Protein AF-A0A2N2D0A9-F1 (afdb_monomer)

Nearest PDB structures (foldseek):
  2ccl-assembly2_D  TM=9.523E-01  e=4.581E-03  Acetivibrio thermocellus
  2vn6-assembly1_B  TM=8.869E-01  e=3.554E-03  Ruminiclostridium cellulolyticum
  2mte-assembly1_A  TM=8.988E-01  e=7.141E-03  Acetivibrio thermocellus
  6kge-assembly1_D  TM=8.788E-01  e=3.960E-02  Clostridium acetobutylicum ATCC 824
  8x39-assembly1_B  TM=7.652E-01  e=1.529E-02  Acetivibrio thermocellus DSM 1313

Sequence (84 aa):
MKNIIILAFVLLLFCIIVCVDIPKPVKGDVNCDRRVTITDLVILHRHVELGDKMKCPGNADMNRDGVIDVLDLVKLQRHLAGLE

Foldseek 3Di:
DVVVVVVVVVVVVVVVVVPPDDDDDDALCQAPPPDRDVVSLVQLVCCQPPVDDTPHVVNQCLPPPPDRYVVSSVSSVCVNVVND

Solvent-accessible surface area (backbone atoms only — not comparable to full-atom values): 5029 Å² total; per-residue (Å²): 110,71,68,59,54,51,50,53,50,52,52,51,52,52,51,57,63,71,65,60,80,75,79,77,87,49,78,43,18,24,67,67,80,87,54,74,50,70,67,28,52,54,53,49,49,41,25,63,76,71,65,49,87,60,78,26,61,92,17,43,47,59,78,72,81,84,58,78,48,70,67,20,52,52,47,48,52,35,36,78,69,71,75,96

pLDDT: mean 90.9, std 10.95, range [63.16, 98.69]

Secondary structure (DSSP, 8-state):
-HHHHHHHHHHHHHHHHHT--PPPPPTT-SSSSS---HHHHHHHHHHHHH-PPPS-GGG--SSSSS--SHHHHHHHHHHHTT--

Structure (mmCIF, N/CA/C/O backbone):
data_AF-A0A2N2D0A9-F1
#
_entry.id   AF-A0A2N2D0A9-F1
#
loop_
_atom_site.group_PDB
_atom_site.id
_atom_site.type_symbol
_atom_site.label_atom_id
_atom_site.label_alt_id
_atom_site.label_comp_id
_atom_site.label_asym_id
_atom_site.label_entity_id
_atom_site.label_seq_id
_atom_site.pdbx_PDB_ins_code
_atom_site.Cartn_x
_atom_site.Cartn_y
_atom_site.Cartn_z
_atom_site.occupancy
_atom_site.B_iso_or_equiv
_atom_site.auth_seq_id
_atom_site.auth_comp_id
_atom_site.auth_asym_id
_atom_site.auth_atom_id
_atom_site.pdbx_PDB_model_num
ATOM 1 N N . MET A 1 1 ? 41.948 7.460 -27.743 1.00 64.25 1 MET A N 1
ATOM 2 C CA . MET A 1 1 ? 41.046 6.285 -27.850 1.00 64.25 1 MET A CA 1
ATOM 3 C C . MET A 1 1 ? 40.328 5.960 -26.539 1.00 64.25 1 MET A C 1
ATOM 5 O O . MET A 1 1 ? 39.111 5.873 -26.572 1.00 64.25 1 MET A O 1
ATOM 9 N N . LYS A 1 2 ? 41.012 5.866 -25.384 1.00 75.50 2 LYS A N 1
ATOM 10 C CA . LYS A 1 2 ? 40.371 5.604 -24.072 1.00 75.50 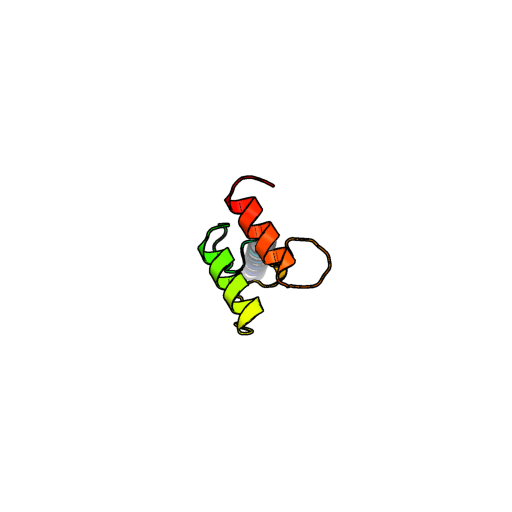2 LYS A CA 1
ATOM 11 C C . LYS A 1 2 ? 39.216 6.565 -23.726 1.00 75.50 2 LYS A C 1
ATOM 13 O O . LYS A 1 2 ? 38.157 6.108 -23.323 1.00 75.50 2 LYS A O 1
ATOM 18 N N . ASN A 1 3 ? 39.378 7.866 -23.969 1.00 75.94 3 ASN A N 1
ATOM 19 C CA . ASN A 1 3 ? 38.370 8.878 -23.608 1.00 75.94 3 ASN A CA 1
ATOM 20 C C . ASN A 1 3 ? 37.073 8.772 -24.435 1.00 75.94 3 ASN A C 1
ATOM 22 O O . ASN A 1 3 ? 35.998 9.060 -23.923 1.00 75.94 3 ASN A O 1
ATOM 26 N N . ILE A 1 4 ? 37.164 8.315 -25.689 1.00 81.56 4 ILE A N 1
ATOM 27 C CA . ILE A 1 4 ? 36.003 8.106 -26.572 1.00 81.56 4 ILE A CA 1
ATOM 28 C C . ILE A 1 4 ? 35.210 6.872 -26.122 1.00 81.56 4 ILE A C 1
ATOM 30 O O . ILE A 1 4 ? 33.985 6.904 -26.092 1.00 81.56 4 ILE A O 1
ATOM 34 N N . ILE A 1 5 ? 35.908 5.808 -25.711 1.00 82.56 5 ILE A N 1
ATOM 35 C CA . ILE A 1 5 ? 35.287 4.582 -25.188 1.00 82.56 5 ILE A CA 1
ATOM 36 C C . ILE A 1 5 ? 34.565 4.868 -23.865 1.00 82.56 5 ILE A C 1
ATOM 38 O O . ILE A 1 5 ? 33.436 4.426 -23.676 1.00 82.56 5 ILE A O 1
ATOM 42 N N . ILE A 1 6 ? 35.184 5.652 -22.976 1.00 84.38 6 ILE A N 1
ATOM 43 C CA . ILE A 1 6 ? 34.568 6.063 -21.706 1.00 84.38 6 ILE A CA 1
ATOM 44 C C . ILE A 1 6 ? 33.305 6.893 -21.968 1.00 84.38 6 ILE A C 1
ATOM 46 O O . ILE A 1 6 ? 32.267 6.614 -21.375 1.00 84.38 6 ILE A O 1
ATOM 50 N N . LEU A 1 7 ? 33.355 7.859 -22.890 1.00 83.38 7 LEU A N 1
ATOM 51 C CA . LEU A 1 7 ? 32.193 8.680 -23.238 1.00 83.38 7 LEU A CA 1
ATOM 52 C C . LEU A 1 7 ? 31.047 7.845 -23.835 1.00 83.38 7 LEU A C 1
ATOM 54 O O . LEU A 1 7 ? 29.896 8.026 -23.446 1.00 83.38 7 LEU A O 1
ATOM 58 N N . ALA A 1 8 ? 31.356 6.896 -24.723 1.00 83.31 8 ALA A N 1
ATOM 59 C CA . ALA A 1 8 ? 30.363 5.982 -25.286 1.00 83.31 8 ALA A CA 1
ATOM 60 C C . ALA A 1 8 ? 29.715 5.097 -24.206 1.00 83.31 8 ALA A C 1
ATOM 62 O O . ALA A 1 8 ? 28.503 4.902 -24.219 1.00 83.31 8 ALA A O 1
ATOM 63 N N . PHE A 1 9 ? 30.498 4.612 -23.239 1.00 84.94 9 PHE A N 1
ATOM 64 C CA . PHE A 1 9 ? 29.994 3.801 -22.130 1.00 84.94 9 PHE A CA 1
ATOM 65 C C . PHE A 1 9 ? 29.108 4.607 -21.166 1.00 84.94 9 PHE A C 1
ATOM 67 O O . PHE A 1 9 ? 28.075 4.113 -20.721 1.00 84.94 9 PHE A O 1
ATOM 74 N N . VAL A 1 10 ? 29.464 5.867 -20.891 1.00 84.69 10 VAL A N 1
ATOM 75 C CA . VAL A 1 10 ? 28.654 6.789 -20.074 1.00 84.69 10 VAL A CA 1
ATOM 76 C C . VAL A 1 10 ? 27.329 7.121 -20.760 1.00 84.69 10 VAL A C 1
ATOM 78 O O . VAL A 1 10 ? 26.287 7.092 -20.110 1.00 84.69 10 VAL A O 1
ATOM 81 N N . LEU A 1 11 ? 27.341 7.378 -22.071 1.00 81.19 11 LEU A N 1
ATOM 82 C CA . LEU A 1 11 ? 26.120 7.623 -22.846 1.00 81.19 11 LEU A CA 1
ATOM 83 C C . LEU A 1 11 ? 25.218 6.382 -22.903 1.00 81.19 11 LEU A C 1
ATOM 85 O O . LEU A 1 11 ? 24.001 6.507 -22.792 1.00 81.19 11 LEU A O 1
ATOM 89 N N . LEU A 1 12 ? 25.804 5.187 -23.015 1.00 77.81 12 LEU A N 1
ATOM 90 C CA . LEU A 1 12 ? 25.069 3.922 -22.989 1.00 77.81 12 LEU A CA 1
ATOM 91 C C . LEU A 1 12 ? 24.428 3.665 -21.614 1.00 77.81 12 LEU A C 1
ATOM 93 O O . LEU A 1 12 ? 23.252 3.322 -21.544 1.00 77.81 12 LEU A O 1
ATOM 97 N N . LEU A 1 13 ? 25.165 3.890 -20.521 1.00 74.12 13 LEU A N 1
ATOM 98 C CA . LEU A 1 13 ? 24.640 3.798 -19.153 1.00 74.12 13 LEU A CA 1
ATOM 99 C C . LEU A 1 13 ? 23.523 4.811 -18.895 1.00 74.12 13 LEU A C 1
ATOM 101 O O . LEU A 1 13 ? 22.501 4.460 -18.314 1.00 74.12 13 LEU A O 1
ATOM 105 N N . PHE A 1 14 ? 23.691 6.049 -19.358 1.00 75.06 14 PHE A N 1
ATOM 106 C CA . PHE A 1 14 ? 22.663 7.080 -19.254 1.00 75.06 14 PHE A CA 1
ATOM 107 C C . PHE A 1 14 ? 21.396 6.688 -20.026 1.00 75.06 14 PHE A C 1
ATOM 109 O O . PHE A 1 14 ? 20.293 6.832 -19.510 1.00 75.06 14 PHE A O 1
ATOM 116 N N . CYS A 1 15 ? 21.544 6.110 -21.221 1.00 68.31 15 CYS A N 1
ATOM 117 C CA . CYS A 1 15 ? 20.422 5.611 -22.012 1.00 68.31 15 CYS A CA 1
ATOM 118 C C . CYS A 1 15 ? 19.690 4.455 -21.304 1.00 68.31 15 CYS A C 1
ATOM 120 O O . CYS A 1 15 ? 18.468 4.476 -21.210 1.00 68.31 15 CYS A O 1
ATOM 122 N N . ILE A 1 16 ? 20.426 3.510 -20.706 1.00 68.62 16 ILE A N 1
ATOM 123 C CA . ILE A 1 16 ? 19.844 2.408 -19.919 1.00 68.62 16 ILE A CA 1
ATOM 124 C C . ILE A 1 16 ? 19.066 2.933 -18.703 1.00 68.62 16 ILE A C 1
ATOM 126 O O . ILE A 1 16 ? 17.985 2.428 -18.415 1.00 68.62 16 ILE A O 1
ATOM 130 N N . ILE A 1 17 ? 19.580 3.954 -18.009 1.00 66.06 17 ILE A N 1
ATOM 131 C CA . ILE A 1 17 ? 18.906 4.567 -16.851 1.00 66.06 17 ILE A CA 1
ATOM 132 C C . ILE A 1 17 ? 17.620 5.291 -17.279 1.00 66.06 17 ILE A C 1
ATOM 134 O O . ILE A 1 17 ? 16.612 5.209 -16.582 1.00 66.06 17 ILE A O 1
ATOM 138 N N . VAL A 1 18 ? 17.630 5.970 -18.431 1.00 65.88 18 VAL A N 1
ATOM 139 C CA . VAL A 1 18 ? 16.462 6.694 -18.965 1.00 65.88 18 VAL A CA 1
ATOM 140 C C . VAL A 1 18 ? 15.371 5.743 -19.476 1.00 65.88 18 VAL A C 1
ATOM 142 O O . VAL A 1 18 ? 14.195 6.089 -19.426 1.00 65.88 18 VAL A O 1
ATOM 145 N N . CYS A 1 19 ? 15.727 4.534 -19.916 1.00 63.16 19 CYS A N 1
ATOM 146 C CA . CYS A 1 19 ? 14.774 3.532 -20.403 1.00 63.16 19 CYS A CA 1
ATOM 147 C C . CYS A 1 19 ? 14.121 2.679 -19.299 1.00 63.16 19 CYS A C 1
ATOM 149 O O . CYS A 1 19 ? 13.426 1.713 -19.617 1.00 63.16 19 CYS A O 1
ATOM 151 N N . VAL A 1 20 ? 14.333 2.983 -18.013 1.00 70.19 20 VAL A N 1
ATOM 152 C CA . VAL A 1 20 ? 13.633 2.281 -16.928 1.00 70.19 20 VAL A CA 1
ATOM 153 C C . VAL A 1 20 ? 12.179 2.750 -16.885 1.00 70.19 20 VAL A C 1
ATOM 155 O O . VAL A 1 20 ? 11.850 3.761 -16.267 1.00 70.19 20 VAL A O 1
ATOM 158 N N . ASP A 1 21 ? 11.294 1.987 -17.525 1.00 68.25 21 ASP A N 1
ATOM 159 C CA . ASP A 1 21 ? 9.849 2.120 -17.355 1.00 68.25 21 ASP A CA 1
ATOM 160 C C . ASP A 1 21 ? 9.479 1.787 -15.904 1.00 68.25 21 ASP A C 1
ATOM 162 O O . ASP A 1 21 ? 9.416 0.619 -15.507 1.00 68.25 21 ASP A O 1
ATOM 166 N N . ILE A 1 22 ? 9.238 2.816 -15.088 1.00 70.44 22 ILE A N 1
ATOM 167 C CA . ILE A 1 22 ? 8.673 2.636 -13.749 1.00 70.44 22 ILE A CA 1
ATOM 168 C C . ILE A 1 22 ? 7.222 2.174 -13.937 1.00 70.44 22 ILE A C 1
ATOM 170 O O . ILE A 1 22 ? 6.414 2.930 -14.491 1.00 70.44 22 ILE A O 1
ATOM 174 N N . PRO A 1 23 ? 6.857 0.955 -13.495 1.00 72.19 23 PRO A N 1
ATOM 175 C CA . PRO A 1 23 ? 5.491 0.478 -13.622 1.00 72.19 23 PRO A CA 1
ATOM 176 C C . PRO A 1 23 ? 4.558 1.427 -12.880 1.00 72.19 23 PRO A C 1
ATOM 178 O O . PRO A 1 23 ? 4.797 1.763 -11.718 1.00 72.19 23 PRO A O 1
ATOM 181 N N . LYS A 1 24 ? 3.488 1.857 -13.548 1.00 85.19 24 LYS A N 1
ATOM 182 C CA . LYS A 1 24 ? 2.461 2.657 -12.885 1.00 85.19 24 LYS A CA 1
ATOM 183 C C . LYS A 1 24 ? 1.812 1.823 -11.771 1.00 85.19 24 LYS A C 1
ATOM 185 O O . LYS A 1 24 ? 1.559 0.638 -11.995 1.00 85.19 24 LYS A O 1
ATOM 190 N N . PRO A 1 25 ? 1.530 2.422 -10.603 1.00 88.88 25 PRO A N 1
ATOM 191 C CA . PRO A 1 25 ? 0.807 1.740 -9.538 1.00 88.88 25 PRO A CA 1
ATOM 192 C C . PRO A 1 25 ? -0.566 1.269 -10.029 1.00 88.88 25 PRO A C 1
ATOM 194 O O . PRO A 1 25 ? -1.256 1.987 -10.758 1.00 88.88 25 PRO A O 1
ATOM 197 N N . VAL A 1 26 ? -0.951 0.059 -9.623 1.00 96.00 26 VAL A N 1
ATOM 198 C CA . VAL A 1 26 ? -2.263 -0.526 -9.909 1.00 96.00 26 VAL A CA 1
ATOM 199 C C . VAL A 1 26 ? -3.113 -0.389 -8.654 1.00 96.00 26 VAL A C 1
ATOM 201 O O . VAL A 1 26 ? -2.773 -0.906 -7.596 1.00 96.00 26 VAL A O 1
ATOM 204 N N . LYS A 1 27 ? -4.217 0.346 -8.759 1.00 96.75 27 LYS A N 1
ATOM 205 C CA . LYS A 1 27 ? -5.125 0.565 -7.633 1.00 96.75 27 LYS A CA 1
ATOM 206 C C . LYS A 1 27 ? -5.724 -0.774 -7.178 1.00 96.75 27 LYS A C 1
ATOM 208 O O . LYS A 1 27 ? -6.217 -1.521 -8.015 1.00 96.75 27 LYS A O 1
ATOM 213 N N . GLY A 1 28 ? -5.657 -1.067 -5.881 1.00 97.31 28 GLY A N 1
ATOM 214 C CA . GLY A 1 28 ? -6.073 -2.343 -5.292 1.00 97.31 28 GLY A CA 1
ATOM 215 C C . GLY A 1 28 ? -4.996 -3.432 -5.245 1.00 97.31 28 GLY A C 1
ATOM 216 O O . GLY A 1 28 ? -5.202 -4.415 -4.548 1.00 97.31 28 GLY A O 1
ATOM 217 N N . ASP A 1 29 ? -3.850 -3.269 -5.917 1.00 98.44 29 ASP A N 1
ATOM 218 C CA . ASP A 1 29 ? -2.710 -4.204 -5.851 1.00 98.44 29 ASP A CA 1
ATOM 219 C C . ASP A 1 29 ? -1.827 -3.868 -4.638 1.00 98.44 29 ASP A C 1
ATOM 221 O O . ASP A 1 29 ? -0.849 -3.117 -4.724 1.00 98.44 29 ASP A O 1
ATOM 225 N N . VAL A 1 30 ? -2.197 -4.369 -3.463 1.00 98.25 30 VAL A N 1
ATOM 226 C CA . VAL A 1 30 ? -1.528 -4.014 -2.197 1.00 98.25 30 VAL A CA 1
ATOM 227 C C . VAL A 1 30 ? -0.250 -4.824 -1.959 1.00 98.25 30 VAL A C 1
ATOM 229 O O . VAL A 1 30 ? 0.557 -4.484 -1.081 1.00 98.25 30 VAL A O 1
ATOM 232 N N . ASN A 1 31 ? -0.031 -5.887 -2.739 1.00 97.88 31 ASN A N 1
ATOM 233 C CA . ASN A 1 31 ? 1.142 -6.757 -2.646 1.00 97.88 31 ASN A CA 1
ATOM 234 C C . ASN A 1 31 ? 2.194 -6.505 -3.762 1.00 97.88 31 ASN A C 1
ATOM 236 O O . ASN A 1 31 ? 3.308 -7.051 -3.709 1.00 97.88 31 ASN A O 1
ATOM 240 N N . CYS A 1 32 ? 1.897 -5.624 -4.720 1.00 96.38 32 CYS A N 1
ATOM 241 C CA . CYS A 1 32 ? 2.720 -5.308 -5.886 1.00 96.38 32 CYS A CA 1
ATOM 242 C C . CYS A 1 32 ? 3.072 -6.530 -6.748 1.00 96.38 32 CYS A C 1
ATOM 244 O O . CYS A 1 32 ? 4.232 -6.696 -7.154 1.00 96.38 32 CYS A O 1
ATOM 246 N N . ASP A 1 33 ? 2.102 -7.407 -6.993 1.00 97.00 33 ASP A N 1
ATOM 247 C CA . ASP A 1 33 ? 2.221 -8.535 -7.922 1.00 97.00 33 ASP A CA 1
ATOM 248 C C . ASP A 1 33 ? 1.646 -8.232 -9.319 1.00 97.00 33 ASP A C 1
ATOM 250 O O . ASP A 1 33 ? 1.775 -9.050 -10.239 1.00 97.00 33 ASP A O 1
ATOM 254 N N . ARG A 1 34 ? 1.130 -7.008 -9.510 1.00 95.62 34 ARG A N 1
ATOM 255 C CA . ARG A 1 34 ? 0.515 -6.476 -10.736 1.00 95.62 34 ARG A CA 1
ATOM 256 C C . ARG A 1 34 ? -0.840 -7.086 -11.070 1.00 95.62 34 AR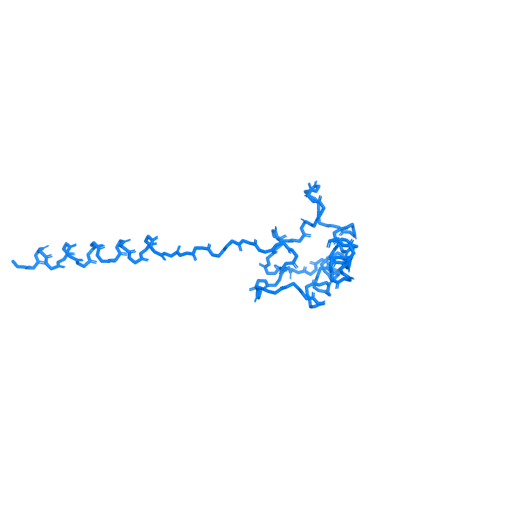G A C 1
ATOM 258 O O . ARG A 1 34 ? -1.313 -6.936 -12.201 1.00 95.62 34 ARG A O 1
ATOM 265 N N . ARG A 1 35 ? -1.465 -7.781 -10.131 1.00 96.62 35 ARG A N 1
ATOM 266 C CA . ARG A 1 35 ? -2.816 -8.312 -10.252 1.00 96.62 35 ARG A CA 1
ATOM 267 C C . ARG A 1 35 ? -3.640 -7.754 -9.101 1.00 96.62 35 ARG A C 1
ATOM 269 O O . ARG A 1 35 ? -3.123 -7.419 -8.051 1.00 96.62 35 ARG A O 1
ATOM 276 N N . VAL A 1 36 ? -4.937 -7.625 -9.339 1.00 98.00 36 VAL A N 1
ATOM 277 C CA . VAL A 1 36 ? -5.893 -7.271 -8.291 1.00 98.00 36 VAL A CA 1
ATOM 278 C C . VAL A 1 36 ? -6.745 -8.503 -8.074 1.00 98.00 36 VAL A C 1
ATOM 280 O O . VAL A 1 36 ? -7.508 -8.907 -8.953 1.00 98.00 36 VAL A O 1
ATOM 283 N N . THR A 1 37 ? -6.527 -9.169 -6.949 1.00 98.56 37 THR A N 1
ATOM 284 C CA . THR A 1 37 ? -7.100 -10.483 -6.658 1.00 98.56 37 THR A CA 1
ATOM 285 C C . THR A 1 37 ? -7.641 -10.553 -5.233 1.00 98.56 37 THR A C 1
ATOM 287 O O . THR A 1 37 ? -7.513 -9.629 -4.434 1.00 98.56 37 THR A O 1
ATOM 290 N N . ILE A 1 38 ? -8.230 -11.695 -4.877 1.00 98.44 38 ILE A N 1
ATOM 291 C CA . ILE A 1 38 ? -8.677 -11.967 -3.503 1.00 98.44 38 ILE A CA 1
ATOM 292 C C . ILE A 1 38 ? -7.499 -11.921 -2.514 1.00 98.44 38 ILE A C 1
ATOM 294 O O . ILE A 1 38 ? -7.695 -11.589 -1.347 1.00 98.44 38 ILE A O 1
ATOM 298 N N . THR A 1 39 ? -6.272 -12.211 -2.954 1.00 98.50 39 THR A N 1
ATOM 299 C CA . THR A 1 39 ? -5.085 -12.100 -2.099 1.00 98.50 39 THR A CA 1
ATOM 300 C C . THR A 1 39 ? -4.893 -10.670 -1.599 1.00 98.50 39 THR A C 1
ATOM 302 O O . THR A 1 39 ? -4.618 -10.480 -0.416 1.00 98.50 39 THR A O 1
ATOM 305 N N . ASP A 1 40 ? -5.114 -9.673 -2.455 1.00 98.69 40 ASP A N 1
ATOM 306 C CA . ASP A 1 40 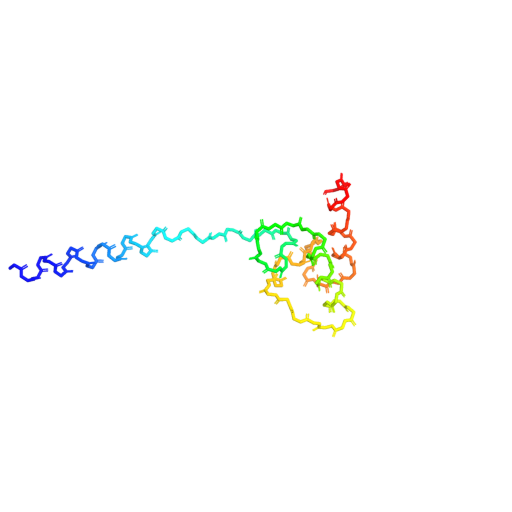? -5.049 -8.262 -2.079 1.00 98.69 40 ASP A CA 1
ATOM 307 C C . ASP A 1 40 ? -6.126 -7.893 -1.064 1.00 98.69 40 ASP A C 1
ATOM 309 O O . ASP A 1 40 ? -5.840 -7.240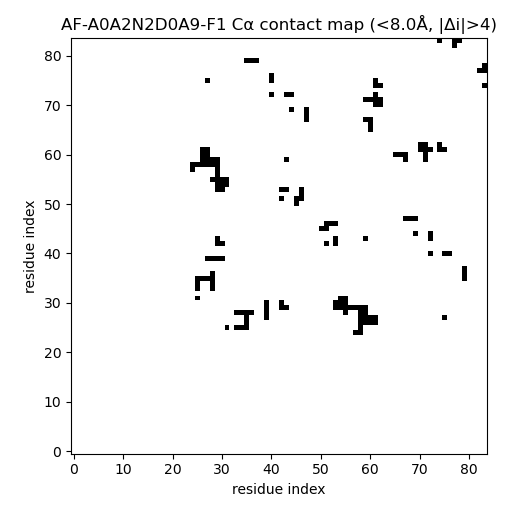 -0.063 1.00 98.69 40 ASP A O 1
ATOM 313 N N . LEU A 1 41 ? -7.346 -8.398 -1.268 1.00 98.56 41 LEU A N 1
ATOM 314 C CA . LEU A 1 41 ? -8.455 -8.206 -0.336 1.00 98.56 41 LEU A CA 1
ATOM 315 C C . LEU A 1 41 ? -8.132 -8.767 1.056 1.00 98.56 41 LEU A C 1
ATOM 317 O O . LEU A 1 41 ? -8.374 -8.104 2.062 1.00 98.56 41 LEU A O 1
ATOM 321 N N . VAL A 1 42 ? -7.553 -9.968 1.128 1.00 98.56 42 VAL A N 1
ATOM 322 C CA . VAL A 1 42 ? -7.163 -10.594 2.403 1.00 98.56 42 VAL A CA 1
ATOM 323 C C . VAL A 1 42 ? -6.038 -9.814 3.087 1.00 98.56 42 VAL A C 1
ATOM 325 O O . VAL A 1 42 ? -6.062 -9.649 4.307 1.00 98.56 42 VAL A O 1
ATOM 328 N N . ILE A 1 43 ? -5.056 -9.324 2.326 1.00 98.69 43 ILE A N 1
ATOM 329 C CA . ILE A 1 43 ? -3.962 -8.506 2.865 1.00 98.69 43 ILE A CA 1
ATOM 330 C C . ILE A 1 43 ? -4.504 -7.184 3.415 1.00 98.69 43 ILE A C 1
ATOM 332 O O . ILE A 1 43 ? -4.164 -6.814 4.538 1.00 98.69 43 ILE A O 1
ATOM 336 N N . LEU A 1 44 ? -5.379 -6.511 2.666 1.00 98.56 44 LEU A N 1
ATOM 337 C CA . LEU A 1 44 ? -6.005 -5.266 3.099 1.00 98.56 44 LEU A CA 1
ATOM 338 C C . LEU A 1 44 ? -6.871 -5.477 4.349 1.00 98.56 44 LEU A C 1
ATOM 340 O O . LEU A 1 44 ? -6.764 -4.711 5.299 1.00 98.56 44 LEU A O 1
ATOM 344 N N . HIS A 1 45 ? -7.649 -6.561 4.409 1.00 98.62 45 HIS A N 1
ATOM 345 C CA . HIS A 1 45 ? -8.425 -6.920 5.600 1.00 98.62 45 HIS A CA 1
ATOM 346 C C . HIS A 1 45 ? -7.525 -7.097 6.829 1.00 98.62 45 HIS A C 1
ATOM 348 O O . HIS A 1 45 ? -7.799 -6.552 7.893 1.00 98.62 45 HIS A O 1
ATOM 354 N N . ARG A 1 46 ? -6.418 -7.839 6.697 1.00 98.56 46 ARG A N 1
ATOM 355 C CA . ARG A 1 46 ? -5.455 -8.016 7.797 1.00 98.56 46 ARG A CA 1
ATOM 356 C C . ARG A 1 46 ? -4.800 -6.703 8.212 1.00 98.56 46 ARG A C 1
ATOM 358 O O . ARG A 1 46 ? -4.534 -6.518 9.394 1.00 98.56 46 ARG A O 1
ATOM 365 N N . HIS A 1 47 ? -4.547 -5.799 7.270 1.00 98.06 47 HIS A N 1
ATOM 366 C CA . HIS A 1 47 ? -4.048 -4.468 7.592 1.00 98.06 47 HIS A CA 1
ATOM 367 C C . HIS A 1 47 ? -5.053 -3.676 8.434 1.00 98.06 47 HIS A C 1
ATOM 369 O O . HIS A 1 47 ? -4.676 -3.151 9.475 1.00 98.06 47 HIS A O 1
ATOM 375 N N . VAL A 1 48 ? -6.320 -3.629 8.018 1.00 97.81 48 VAL A N 1
ATOM 376 C CA . VAL A 1 48 ? -7.371 -2.877 8.722 1.00 97.81 48 VAL A CA 1
ATOM 377 C C . VAL A 1 48 ? -7.636 -3.449 10.119 1.00 97.81 48 VAL A C 1
ATOM 379 O O . VAL A 1 48 ? -7.717 -2.694 11.082 1.00 97.81 48 VAL A O 1
ATOM 382 N N . GLU A 1 49 ? -7.712 -4.775 10.251 1.00 98.00 49 GLU A N 1
ATOM 383 C CA . GLU A 1 49 ? -8.056 -5.430 11.523 1.00 98.00 49 GLU A CA 1
ATOM 384 C C . GLU A 1 49 ? -6.868 -5.573 12.485 1.00 98.00 49 GLU A C 1
ATOM 386 O O . GLU A 1 49 ? -7.019 -5.437 13.698 1.00 98.00 49 GLU A O 1
ATOM 391 N N . LEU A 1 50 ? -5.680 -5.897 11.963 1.00 97.69 50 LEU A N 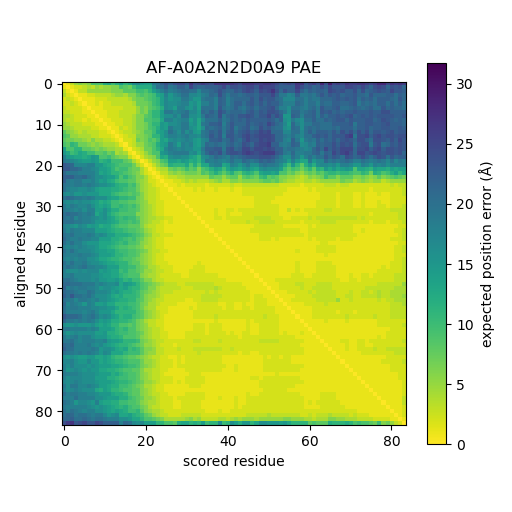1
ATOM 392 C CA . LEU A 1 50 ? -4.513 -6.277 12.772 1.00 97.69 50 LEU A CA 1
ATOM 393 C C . LEU A 1 50 ? -3.346 -5.289 12.659 1.00 97.69 50 LEU A C 1
ATOM 395 O O . LEU A 1 50 ? -2.365 -5.421 13.389 1.00 97.69 50 LEU A O 1
ATOM 399 N N . GLY A 1 51 ? -3.410 -4.318 11.746 1.00 96.50 51 GLY A N 1
ATOM 400 C CA . GLY A 1 51 ? -2.304 -3.397 11.473 1.00 96.50 51 GLY A CA 1
ATOM 401 C C . GLY A 1 51 ? -1.143 -4.028 10.695 1.00 96.50 51 GLY A C 1
ATOM 402 O O . GLY A 1 51 ? -0.035 -3.485 10.699 1.00 96.50 51 GLY A O 1
ATOM 403 N N . ASP A 1 52 ? -1.359 -5.171 10.034 1.00 98.12 52 ASP A N 1
ATOM 404 C CA . ASP A 1 52 ? -0.319 -5.868 9.269 1.00 98.12 52 ASP A CA 1
ATOM 405 C C . ASP A 1 52 ? 0.253 -4.990 8.148 1.00 98.12 52 ASP A C 1
ATOM 407 O O . ASP A 1 52 ? -0.467 -4.279 7.454 1.00 98.12 52 ASP A O 1
ATOM 411 N N . LYS A 1 53 ? 1.568 -5.043 7.918 1.00 96.69 53 LYS A N 1
ATOM 412 C CA . LYS A 1 53 ? 2.199 -4.219 6.876 1.00 96.69 53 LYS A CA 1
ATOM 413 C C . LYS A 1 53 ? 1.866 -4.728 5.474 1.00 96.69 53 LYS A C 1
ATOM 415 O O . LYS A 1 53 ? 1.990 -5.915 5.185 1.00 96.69 53 LYS A O 1
ATOM 420 N N . MET A 1 54 ? 1.560 -3.794 4.580 1.00 96.50 54 MET A N 1
ATOM 421 C CA . MET A 1 54 ? 1.402 -4.047 3.147 1.00 96.50 54 MET A CA 1
ATOM 422 C C . MET A 1 54 ? 2.699 -3.742 2.400 1.00 96.50 54 MET A C 1
ATOM 424 O O . MET A 1 54 ? 3.471 -2.871 2.807 1.00 96.50 54 MET A O 1
ATOM 428 N N . LYS A 1 55 ? 2.932 -4.430 1.278 1.00 97.38 55 LYS A N 1
ATOM 429 C CA . LYS A 1 55 ? 4.092 -4.147 0.423 1.00 97.38 55 LYS A CA 1
ATOM 430 C C . LYS A 1 55 ? 3.908 -2.843 -0.353 1.00 97.38 55 LYS A C 1
ATOM 432 O O . LYS A 1 55 ? 4.873 -2.104 -0.519 1.00 97.38 55 LYS A O 1
ATOM 437 N N . CYS A 1 56 ? 2.680 -2.552 -0.780 1.00 96.81 56 CYS A N 1
ATOM 438 C CA . CYS A 1 56 ? 2.336 -1.368 -1.560 1.00 96.81 56 CYS A CA 1
ATOM 439 C C . CYS A 1 56 ? 1.094 -0.657 -1.002 1.00 96.81 56 CYS A C 1
ATOM 441 O O . CYS A 1 56 ? 0.033 -0.674 -1.623 1.00 96.81 56 CYS A O 1
ATOM 443 N N . PRO A 1 57 ? 1.215 0.007 0.164 1.00 96.25 57 PRO A N 1
ATOM 444 C CA . PRO A 1 57 ? 0.088 0.679 0.815 1.00 96.25 57 PRO A CA 1
ATOM 445 C C . PRO A 1 57 ? -0.490 1.838 -0.010 1.00 96.25 57 PRO A C 1
ATOM 447 O O . PRO A 1 57 ? -1.670 2.138 0.111 1.00 96.25 57 PRO A O 1
ATOM 450 N N . GLY A 1 58 ? 0.296 2.448 -0.906 1.00 96.12 58 GLY A N 1
ATOM 451 C CA . GLY A 1 58 ? -0.186 3.508 -1.805 1.00 96.12 58 GLY A CA 1
ATOM 452 C C . GLY A 1 58 ? -1.269 3.063 -2.796 1.00 96.12 58 GLY A C 1
ATOM 453 O O . GLY A 1 58 ? -1.903 3.908 -3.421 1.00 96.12 58 GLY A O 1
ATOM 454 N N . ASN A 1 59 ? -1.497 1.754 -2.929 1.00 97.69 59 ASN A N 1
ATOM 455 C CA . ASN A 1 59 ? -2.540 1.190 -3.782 1.00 97.69 59 ASN A CA 1
ATOM 456 C C . ASN A 1 59 ? -3.824 0.847 -3.008 1.00 97.69 59 ASN A C 1
ATOM 458 O O . ASN A 1 59 ? -4.810 0.477 -3.642 1.00 97.69 59 ASN A O 1
ATOM 462 N N . ALA A 1 60 ? -3.807 0.940 -1.674 1.00 98.12 60 ALA A N 1
ATOM 463 C CA . ALA A 1 60 ? -4.886 0.479 -0.803 1.00 98.12 60 ALA A CA 1
ATOM 464 C C . ALA A 1 60 ? -6.040 1.479 -0.650 1.00 98.12 60 ALA A C 1
ATOM 466 O O . ALA A 1 60 ? -7.149 1.039 -0.382 1.00 98.12 60 ALA A O 1
ATOM 467 N N . ASP A 1 61 ? -5.799 2.781 -0.847 1.00 98.31 61 ASP A N 1
ATOM 468 C CA . ASP A 1 61 ? -6.841 3.818 -0.810 1.00 98.31 61 ASP A CA 1
ATOM 469 C C . ASP A 1 61 ? -7.732 3.709 -2.067 1.00 98.31 61 ASP A C 1
ATOM 471 O O . ASP A 1 61 ? -7.507 4.292 -3.144 1.00 98.31 61 ASP A O 1
ATOM 475 N N . MET A 1 62 ? -8.741 2.852 -1.951 1.00 97.88 62 MET A N 1
ATOM 476 C CA . MET A 1 62 ? -9.682 2.513 -2.999 1.00 97.88 62 MET A CA 1
ATOM 477 C C . MET A 1 62 ? -10.730 3.607 -3.175 1.00 97.88 62 MET A C 1
ATOM 479 O O . MET A 1 62 ? -11.265 3.768 -4.285 1.00 97.88 62 MET A O 1
ATOM 483 N N . ASN A 1 63 ? -11.016 4.398 -2.144 1.00 97.38 63 ASN A N 1
ATOM 484 C CA . ASN A 1 63 ? -12.039 5.430 -2.209 1.00 97.38 63 ASN A CA 1
ATOM 485 C C . ASN A 1 63 ? -11.515 6.855 -2.506 1.00 97.38 63 ASN A C 1
ATOM 487 O O . ASN A 1 63 ? -12.295 7.649 -3.037 1.00 97.38 63 ASN A O 1
ATOM 491 N N . ARG A 1 64 ? -10.203 7.085 -2.379 1.00 96.56 64 ARG A N 1
ATOM 492 C CA . ARG A 1 64 ? -9.464 8.355 -2.514 1.00 96.56 64 ARG A CA 1
ATOM 493 C C . ARG A 1 64 ? -9.783 9.394 -1.440 1.00 96.56 64 ARG A C 1
ATOM 495 O O . ARG A 1 64 ? -9.754 10.589 -1.743 1.00 96.56 64 ARG A O 1
ATOM 502 N N . ASP A 1 65 ? -10.113 8.969 -0.229 1.00 98.00 65 ASP A N 1
ATOM 503 C CA . ASP A 1 65 ? -10.327 9.878 0.899 1.00 98.00 65 ASP A CA 1
ATOM 504 C C . ASP A 1 65 ? -9.047 10.142 1.715 1.00 98.00 65 ASP A C 1
ATOM 506 O O . ASP A 1 65 ? -9.035 11.027 2.574 1.00 98.00 65 ASP A O 1
ATOM 510 N N . GLY A 1 66 ? -7.945 9.458 1.385 1.00 97.69 66 GLY A N 1
ATOM 511 C CA . GLY A 1 66 ? -6.651 9.606 2.046 1.00 97.69 66 GLY A CA 1
ATOM 512 C C . GLY A 1 66 ? -6.508 8.796 3.336 1.00 97.69 66 GLY A C 1
ATOM 513 O O . GLY A 1 66 ? -5.466 8.895 3.991 1.00 97.69 66 GLY A O 1
ATOM 514 N N . VAL A 1 67 ? -7.512 8.000 3.699 1.00 97.88 67 VAL A N 1
ATOM 515 C CA . VAL A 1 67 ? -7.498 7.047 4.808 1.00 97.88 67 VAL A CA 1
ATOM 516 C C . VAL A 1 67 ? -7.519 5.637 4.218 1.00 97.88 67 VAL A C 1
ATOM 518 O O . VAL A 1 67 ? -8.019 5.421 3.126 1.00 97.88 67 VAL A O 1
ATOM 521 N N . ILE A 1 68 ? -6.891 4.679 4.902 1.00 98.19 68 ILE A N 1
ATOM 522 C CA . ILE A 1 68 ? -7.001 3.262 4.544 1.00 98.19 68 ILE A CA 1
ATOM 523 C C . ILE A 1 68 ? -7.844 2.595 5.622 1.00 98.19 68 ILE A C 1
ATOM 525 O O . ILE A 1 68 ? -7.355 2.373 6.733 1.00 98.19 68 ILE A O 1
ATOM 529 N N . ASP A 1 69 ? -9.105 2.311 5.312 1.00 98.38 69 ASP A N 1
ATOM 530 C CA . ASP A 1 69 ? -10.053 1.738 6.264 1.00 98.38 69 ASP A CA 1
ATOM 531 C C . ASP A 1 69 ? -11.023 0.715 5.636 1.00 98.38 69 ASP A C 1
ATOM 533 O O . ASP A 1 69 ? -10.808 0.158 4.554 1.00 98.38 69 ASP A O 1
ATOM 537 N N . VAL A 1 70 ?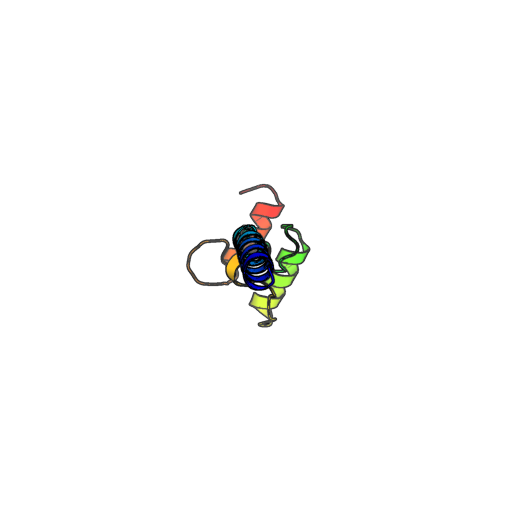 -12.093 0.389 6.365 1.00 98.38 70 VAL A N 1
ATOM 538 C CA . VAL A 1 70 ? -13.096 -0.596 5.943 1.00 98.38 70 VAL A CA 1
ATOM 539 C C . VAL A 1 70 ? -13.817 -0.201 4.646 1.00 98.38 70 VAL A C 1
ATOM 541 O O . VAL A 1 70 ? -14.275 -1.077 3.909 1.00 98.38 70 VAL A O 1
ATOM 544 N N . LEU A 1 71 ? -13.918 1.090 4.324 1.00 98.25 71 LEU A N 1
ATOM 545 C CA . LEU A 1 71 ? -14.543 1.555 3.087 1.00 98.25 71 LEU A CA 1
ATOM 546 C C . LEU A 1 71 ? -13.716 1.152 1.866 1.00 98.25 71 LEU A C 1
ATOM 548 O O . LEU A 1 71 ? -14.287 0.807 0.825 1.00 98.25 71 LEU A O 1
ATOM 552 N N . ASP A 1 72 ? -12.391 1.123 1.997 1.00 98.56 72 ASP A N 1
ATOM 553 C CA . ASP A 1 72 ? -11.513 0.645 0.934 1.00 98.56 72 ASP A CA 1
ATOM 554 C C . ASP A 1 72 ? -11.644 -0.850 0.711 1.00 98.56 72 ASP A C 1
ATOM 556 O O . ASP A 1 72 ? -11.693 -1.312 -0.433 1.00 98.56 72 ASP A O 1
ATOM 560 N N . LEU A 1 73 ? -11.777 -1.600 1.807 1.00 98.12 73 LEU A N 1
ATOM 561 C CA . LEU A 1 73 ? -12.026 -3.033 1.767 1.00 98.12 73 LEU A CA 1
ATOM 562 C C . LEU A 1 73 ? -13.325 -3.345 1.012 1.00 98.12 73 LEU A C 1
ATOM 564 O O . LEU A 1 73 ? -13.335 -4.186 0.109 1.00 98.12 73 LEU A O 1
ATOM 568 N N . VAL A 1 74 ? -14.406 -2.625 1.329 1.00 98.12 74 VAL A N 1
ATOM 569 C CA . VAL A 1 74 ? -15.698 -2.770 0.643 1.00 98.12 74 VAL A CA 1
ATOM 570 C C . VAL A 1 74 ? -15.572 -2.413 -0.838 1.00 98.12 74 VAL A C 1
ATOM 572 O O . VAL A 1 74 ? -16.100 -3.138 -1.686 1.00 98.12 74 VAL A O 1
ATOM 575 N N . LYS A 1 75 ? -14.852 -1.340 -1.186 1.00 98.31 75 LYS A N 1
ATOM 576 C CA . LYS A 1 75 ? -14.626 -0.985 -2.595 1.00 98.31 75 LYS A CA 1
ATOM 577 C C . LYS A 1 75 ? -13.834 -2.047 -3.347 1.00 98.31 75 LYS A C 1
ATOM 579 O O . LYS A 1 75 ? -14.220 -2.403 -4.458 1.00 98.31 75 LYS A O 1
ATOM 584 N N . LEU A 1 76 ? -12.765 -2.580 -2.759 1.00 98.25 76 LEU A N 1
ATOM 585 C CA . LEU A 1 76 ? -11.983 -3.651 -3.375 1.00 98.25 76 LEU A CA 1
ATOM 586 C C . LEU A 1 76 ? -12.822 -4.914 -3.578 1.00 98.25 76 LEU A C 1
ATOM 588 O O . LEU A 1 76 ? -12.760 -5.532 -4.639 1.00 98.25 76 LEU A O 1
ATOM 592 N N . GLN A 1 77 ? -13.673 -5.259 -2.614 1.00 98.31 77 GLN A N 1
ATOM 593 C CA . GLN A 1 77 ? -14.597 -6.381 -2.745 1.00 98.31 77 GLN A CA 1
ATOM 594 C C . GLN A 1 77 ? -15.599 -6.179 -3.894 1.00 98.31 77 GLN A C 1
ATOM 596 O O . GLN A 1 77 ? -15.815 -7.096 -4.687 1.00 98.31 77 GLN A O 1
ATOM 601 N N . ARG A 1 78 ? -16.198 -4.985 -4.011 1.00 98.31 78 ARG A N 1
ATOM 602 C CA . ARG A 1 78 ? -17.119 -4.643 -5.112 1.00 98.31 78 ARG A CA 1
ATOM 603 C C . ARG A 1 78 ? -16.423 -4.701 -6.468 1.00 98.31 78 ARG A C 1
ATOM 605 O O . ARG A 1 78 ? -17.003 -5.233 -7.415 1.00 98.31 78 ARG A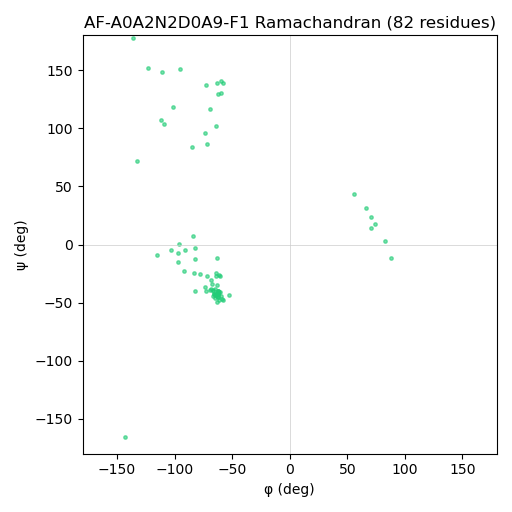 O 1
ATOM 612 N N . HIS A 1 79 ? -15.178 -4.234 -6.531 1.00 97.31 79 HIS A N 1
ATOM 613 C CA . HIS A 1 79 ? -14.362 -4.287 -7.736 1.00 97.31 79 HIS A CA 1
ATOM 614 C C . HIS A 1 79 ? -14.100 -5.724 -8.201 1.00 97.31 79 HIS A C 1
ATOM 616 O O . HIS A 1 79 ? -14.353 -6.071 -9.352 1.00 97.31 79 HIS A O 1
ATOM 622 N N . LEU A 1 80 ? -13.690 -6.602 -7.281 1.00 97.75 80 LEU A N 1
ATOM 623 C CA . LEU A 1 80 ? -13.480 -8.025 -7.571 1.00 97.75 80 LEU A CA 1
ATOM 624 C C . LEU A 1 80 ? -14.774 -8.752 -7.974 1.00 97.75 80 LEU A C 1
ATOM 626 O O . LEU A 1 80 ? -14.722 -9.734 -8.711 1.00 97.75 80 LEU A O 1
ATOM 630 N N . ALA A 1 81 ? -15.929 -8.266 -7.516 1.00 97.75 81 ALA A N 1
ATOM 631 C CA . ALA A 1 81 ? -17.243 -8.773 -7.905 1.00 97.75 81 ALA A CA 1
ATOM 632 C C . ALA A 1 81 ? -17.757 -8.208 -9.246 1.00 97.75 81 ALA A C 1
ATOM 634 O O . ALA A 1 81 ? -18.836 -8.599 -9.689 1.00 97.75 81 ALA A O 1
ATOM 635 N N . GLY A 1 82 ? -17.023 -7.292 -9.890 1.00 96.75 82 GLY A N 1
ATOM 636 C CA . GLY A 1 82 ? -17.436 -6.650 -11.141 1.00 96.75 82 GLY A CA 1
ATOM 637 C C . GLY A 1 82 ? -18.596 -5.664 -10.978 1.00 96.75 82 GLY A C 1
ATOM 638 O O . GLY A 1 82 ? -19.340 -5.431 -11.928 1.00 96.75 82 GLY A O 1
ATOM 639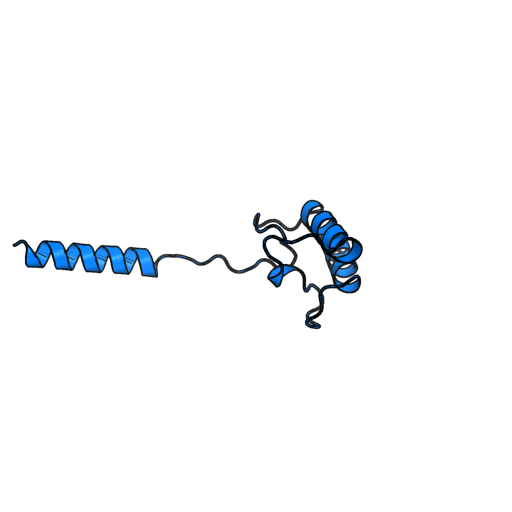 N N . LEU A 1 83 ? -18.785 -5.125 -9.771 1.00 94.19 83 LEU A N 1
ATOM 640 C CA . LEU A 1 83 ? -19.856 -4.176 -9.466 1.00 94.19 83 LEU A CA 1
ATOM 641 C C . LEU A 1 83 ? -19.424 -2.715 -9.647 1.00 94.19 83 LEU A C 1
ATOM 643 O O . LEU A 1 83 ? -20.299 -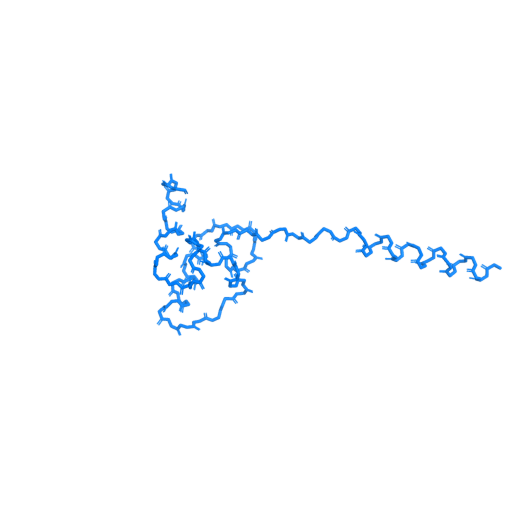1.868 -9.825 1.00 94.19 83 LEU A O 1
ATOM 647 N N . GLU A 1 84 ? -18.117 -2.428 -9.588 1.00 75.31 84 GLU A N 1
ATOM 648 C CA . GLU A 1 84 ? -17.496 -1.101 -9.767 1.00 75.31 84 GLU A CA 1
ATOM 649 C C . GLU A 1 84 ? -16.075 -1.181 -10.345 1.00 75.31 84 GLU A C 1
ATOM 651 O O . GLU A 1 84 ? -15.360 -2.175 -10.076 1.00 75.31 84 GLU A O 1
#

Mean predicted aligned error: 7.96 Å

Radius of gyration: 19.96 Å; Cα contacts (8 Å, |Δi|>4): 83; chains: 1; bounding box: 61×22×41 Å